Protein AF-A0A946MNT0-F1 (afdb_monomer_lite)

Sequence (172 aa):
MNRTSIHLAIEELANLLFHWVARCVEGPQINKVVGELAFDIDDRQDYFSAHQLLLVLNMWLVVSTCQSRLQGGNGLFGCMQLFHRLVYDKSIRGDECDYMGWLRFVAACYNDYDQEMSAGSSSGRLLSVARVARDSMFGDDTKQSIAAFKMGSYIAGQYNQLNDFLECCQMH

Foldseek 3Di:
DDQDADEDALLRLLVVLLVLLVVCLDPVNLVVLCVLLVHDCPDPLLSVLSSVLSNLLSLLLLLVLCPVPPPDDPSSVSSNVSNLVSCCVPPPPPDPDDSVRVVVVSVVLSVQLVVLLVPDDPLCSLLSNLVVSCCVRPNDPPPGPSSSVSSSVVSVVSNVVSNVVVVNYDYD

pLDDT: mean 80.86, std 12.71, range [36.03, 96.0]

Radius of gyration: 16.25 Å; chains: 1; bounding box: 48×34×38 Å

Secondary structure (DSSP, 8-state):
---PPEEE-HHHHHHHHHHHHHHHTSHHHHHHHHHHTT----SHHHHHHHHHHHHHHHHHHHHHHHHHHS---HHHHHHHHHHHHHHIIIIIBTBS--HHHHHHHHHHHHHHHHHHHHHS-TTTHHHHHHHHHHHHHH-S-SS-HHHHHHHHHHHHHHHHHHHHHHHHEEE-

Structure (mmCIF, N/CA/C/O backbone):
data_AF-A0A946MNT0-F1
#
_entry.id   AF-A0A946MNT0-F1
#
loop_
_atom_site.group_PDB
_atom_site.id
_atom_site.type_symbol
_atom_site.label_atom_id
_atom_site.label_alt_id
_atom_site.label_comp_id
_atom_site.label_asym_id
_atom_site.label_entity_id
_atom_site.label_seq_id
_atom_site.pdbx_PDB_ins_code
_atom_site.Cartn_x
_atom_site.Cartn_y
_atom_site.Cartn_z
_atom_site.occupancy
_atom_site.B_iso_or_equiv
_atom_site.auth_seq_id
_atom_site.auth_comp_id
_atom_site.auth_asym_id
_atom_site.auth_atom_id
_atom_site.pdbx_PDB_model_num
ATOM 1 N N . MET A 1 1 ? 31.077 -1.128 5.504 1.00 36.03 1 MET A N 1
ATOM 2 C CA . MET A 1 1 ? 30.418 -2.311 4.910 1.00 36.03 1 MET A CA 1
ATOM 3 C C . MET A 1 1 ? 30.041 -1.953 3.483 1.00 36.03 1 MET A C 1
ATOM 5 O O . MET A 1 1 ? 29.265 -1.023 3.313 1.00 36.03 1 MET A O 1
ATOM 9 N N . ASN A 1 2 ? 30.629 -2.616 2.484 1.00 36.84 2 ASN A N 1
ATOM 10 C CA . ASN A 1 2 ? 30.211 -2.466 1.087 1.00 36.84 2 ASN A CA 1
ATOM 11 C C . ASN A 1 2 ? 28.807 -3.063 0.950 1.00 36.84 2 ASN A C 1
ATOM 13 O O . ASN A 1 2 ? 28.657 -4.280 1.029 1.00 36.84 2 ASN A O 1
ATOM 17 N N . ARG A 1 3 ? 27.782 -2.217 0.810 1.00 47.31 3 ARG A N 1
ATOM 18 C CA . ARG A 1 3 ? 26.450 -2.666 0.394 1.00 47.31 3 ARG A CA 1
ATOM 19 C C . ARG A 1 3 ? 26.507 -2.881 -1.117 1.00 47.31 3 ARG A C 1
ATOM 21 O O . ARG A 1 3 ? 26.683 -1.922 -1.861 1.00 47.31 3 ARG A O 1
ATOM 28 N N . THR A 1 4 ? 26.438 -4.132 -1.553 1.00 46.88 4 THR A N 1
ATOM 29 C CA . THR A 1 4 ? 26.338 -4.487 -2.973 1.00 46.88 4 THR A CA 1
ATOM 30 C C . THR A 1 4 ? 24.937 -4.116 -3.451 1.00 46.88 4 THR A C 1
ATOM 32 O O . THR A 1 4 ? 23.965 -4.662 -2.931 1.00 46.88 4 THR A O 1
ATOM 35 N N . SER A 1 5 ? 24.815 -3.173 -4.385 1.00 53.31 5 SER A N 1
ATOM 36 C CA . SER A 1 5 ? 23.537 -2.878 -5.033 1.00 53.31 5 SER A CA 1
ATOM 37 C C . SER A 1 5 ? 23.201 -3.972 -6.044 1.00 53.31 5 SER A C 1
ATOM 39 O O . SER A 1 5 ? 24.073 -4.453 -6.770 1.00 53.31 5 SER A O 1
ATOM 41 N N . ILE A 1 6 ? 21.937 -4.395 -6.067 1.00 57.97 6 ILE A N 1
ATOM 42 C CA . ILE A 1 6 ? 21.425 -5.352 -7.047 1.00 57.97 6 ILE A CA 1
ATOM 43 C C . ILE A 1 6 ? 20.731 -4.553 -8.144 1.00 57.97 6 ILE A C 1
ATOM 45 O O . ILE A 1 6 ? 19.838 -3.751 -7.867 1.00 57.97 6 ILE A O 1
ATOM 49 N N . HIS A 1 7 ? 21.160 -4.772 -9.382 1.00 63.72 7 HIS A N 1
ATOM 50 C CA . HIS A 1 7 ? 20.522 -4.210 -10.565 1.00 63.72 7 HIS A CA 1
ATOM 51 C C . HIS A 1 7 ? 19.354 -5.101 -10.978 1.00 63.72 7 HIS A C 1
ATOM 53 O O . HIS A 1 7 ? 19.535 -6.312 -11.099 1.00 63.72 7 HIS A O 1
ATOM 59 N N . LEU A 1 8 ? 18.176 -4.512 -11.189 1.00 70.38 8 LEU A N 1
ATOM 60 C CA . LEU A 1 8 ? 16.961 -5.251 -11.537 1.00 70.38 8 LEU A CA 1
ATOM 61 C C . LEU A 1 8 ? 16.351 -4.742 -12.839 1.00 70.38 8 LEU A C 1
ATOM 63 O O . LEU A 1 8 ? 16.284 -3.533 -13.077 1.00 70.38 8 LEU A O 1
ATOM 67 N N . ALA A 1 9 ? 15.839 -5.667 -13.648 1.00 82.25 9 ALA A N 1
ATOM 68 C CA . ALA A 1 9 ? 14.936 -5.323 -14.734 1.00 82.25 9 ALA A CA 1
ATOM 69 C C . ALA A 1 9 ? 13.593 -4.810 -14.178 1.00 82.25 9 ALA A C 1
ATOM 71 O O . ALA A 1 9 ? 13.167 -5.170 -13.078 1.00 82.25 9 ALA A O 1
ATOM 72 N N . ILE A 1 10 ? 12.885 -4.001 -14.971 1.00 83.25 10 ILE A N 1
ATOM 73 C CA . ILE A 1 10 ? 11.583 -3.412 -14.604 1.00 83.25 10 ILE A CA 1
ATOM 74 C C . ILE A 1 10 ? 10.581 -4.483 -14.136 1.00 83.25 10 ILE A C 1
ATOM 76 O O . ILE A 1 10 ? 9.884 -4.291 -13.137 1.00 83.25 10 ILE A O 1
ATOM 80 N N . GLU A 1 11 ? 10.515 -5.610 -14.847 1.00 87.00 11 GLU A N 1
ATOM 81 C CA . GLU A 1 11 ? 9.612 -6.725 -14.536 1.00 87.00 11 GLU A CA 1
ATOM 82 C C . GLU A 1 11 ? 9.981 -7.432 -13.226 1.00 87.00 11 GLU A C 1
ATOM 84 O O . GLU A 1 11 ? 9.099 -7.843 -12.470 1.00 87.00 11 GLU A O 1
ATOM 89 N N . GLU A 1 12 ? 11.275 -7.561 -12.933 1.00 89.00 12 GLU A N 1
ATOM 90 C CA . GLU A 1 12 ? 11.761 -8.183 -11.699 1.00 89.00 12 GLU A CA 1
ATOM 91 C C . GLU A 1 12 ? 11.413 -7.313 -10.495 1.00 89.00 12 GLU A C 1
ATOM 93 O O . GLU A 1 12 ? 10.860 -7.815 -9.515 1.00 89.00 12 GLU A O 1
ATOM 98 N N . LEU A 1 13 ? 11.640 -5.999 -10.592 1.00 88.31 13 LEU A N 1
ATOM 99 C CA . LEU A 1 13 ? 11.244 -5.075 -9.534 1.00 88.31 13 LEU A CA 1
ATOM 100 C C . LEU A 1 13 ? 9.726 -5.084 -9.326 1.00 88.31 13 LEU A C 1
ATOM 102 O O . LEU A 1 13 ? 9.276 -5.193 -8.188 1.00 88.31 13 LEU A O 1
ATOM 106 N N . ALA A 1 14 ? 8.929 -5.032 -10.397 1.00 92.00 14 ALA A N 1
ATOM 107 C CA . ALA A 1 14 ? 7.471 -5.075 -10.288 1.00 92.00 14 ALA A CA 1
ATOM 108 C C . ALA A 1 14 ? 6.983 -6.355 -9.581 1.00 92.00 14 ALA A C 1
ATOM 110 O O . ALA A 1 14 ? 6.093 -6.290 -8.731 1.00 92.00 14 ALA A O 1
ATOM 111 N N . ASN A 1 15 ? 7.592 -7.510 -9.878 1.00 93.12 15 ASN A N 1
ATOM 112 C CA . ASN A 1 15 ? 7.287 -8.766 -9.191 1.00 93.12 15 ASN A CA 1
ATOM 113 C C . ASN A 1 15 ? 7.702 -8.749 -7.717 1.00 93.12 15 ASN A C 1
ATOM 115 O O . ASN A 1 15 ? 6.937 -9.210 -6.869 1.00 93.12 15 ASN A O 1
ATOM 119 N N . LEU A 1 16 ? 8.878 -8.213 -7.385 1.00 92.62 16 LEU A N 1
ATOM 120 C CA . LEU A 1 16 ? 9.310 -8.107 -5.992 1.00 92.62 16 LEU A CA 1
ATOM 121 C C . LEU A 1 16 ? 8.393 -7.183 -5.183 1.00 92.62 16 LEU A C 1
ATOM 123 O O . LEU A 1 16 ? 8.001 -7.540 -4.074 1.00 92.62 16 LEU A O 1
ATOM 127 N N . LEU A 1 17 ? 7.997 -6.042 -5.751 1.00 93.75 17 LEU A N 1
ATOM 128 C CA . LEU A 1 17 ? 7.038 -5.124 -5.136 1.00 93.75 17 LEU A CA 1
ATOM 129 C C . LEU A 1 17 ? 5.667 -5.783 -4.941 1.00 93.75 17 LEU A C 1
ATOM 131 O O . LEU A 1 17 ? 5.061 -5.640 -3.880 1.00 93.75 17 LEU A O 1
ATOM 135 N N . PHE A 1 18 ? 5.200 -6.561 -5.922 1.00 95.00 18 PHE A N 1
ATOM 136 C CA . PHE A 1 18 ? 3.988 -7.370 -5.780 1.00 95.00 18 PHE A CA 1
ATOM 137 C C . PHE A 1 18 ? 4.102 -8.352 -4.606 1.00 95.00 18 PHE A C 1
ATOM 139 O O . PHE A 1 18 ? 3.208 -8.401 -3.764 1.00 95.00 18 PHE A O 1
ATOM 146 N N . HIS A 1 19 ? 5.198 -9.109 -4.515 1.00 92.94 19 HIS A N 1
ATOM 147 C CA . HIS A 1 19 ? 5.402 -10.067 -3.427 1.00 92.94 19 HIS A CA 1
ATOM 148 C C . HIS A 1 19 ? 5.510 -9.393 -2.058 1.00 92.94 19 HIS A C 1
ATOM 150 O O . HIS A 1 19 ? 5.017 -9.940 -1.070 1.00 92.94 19 HIS A O 1
ATOM 156 N N . TRP A 1 20 ? 6.110 -8.204 -2.002 1.00 91.94 20 TRP A N 1
ATOM 157 C CA . TRP A 1 20 ? 6.156 -7.395 -0.791 1.00 91.94 20 TRP A CA 1
ATOM 158 C C . TRP A 1 20 ? 4.740 -7.039 -0.319 1.00 91.94 20 TRP A C 1
ATOM 160 O O . TRP A 1 20 ? 4.391 -7.330 0.824 1.00 91.94 20 TRP A O 1
ATOM 170 N N . VAL A 1 21 ? 3.886 -6.520 -1.211 1.00 93.19 21 VAL A N 1
ATOM 171 C CA . VAL A 1 21 ? 2.490 -6.190 -0.873 1.00 93.19 21 VAL A CA 1
ATOM 172 C C . VAL A 1 21 ? 1.685 -7.432 -0.514 1.00 93.19 21 VAL A C 1
ATOM 174 O O . VAL A 1 21 ? 0.968 -7.409 0.482 1.00 93.19 21 VAL A O 1
ATOM 177 N N . ALA A 1 22 ? 1.816 -8.519 -1.278 1.00 91.75 22 ALA A N 1
ATOM 178 C CA . ALA A 1 22 ? 1.088 -9.761 -1.031 1.00 91.75 22 ALA A CA 1
ATOM 179 C C . ALA A 1 22 ? 1.336 -10.279 0.392 1.00 91.75 22 ALA A C 1
ATOM 181 O O . ALA A 1 22 ? 0.387 -10.592 1.105 1.00 91.75 22 ALA A O 1
ATOM 182 N N . ARG A 1 23 ? 2.595 -10.257 0.848 1.00 89.81 23 ARG A N 1
ATOM 183 C CA . ARG A 1 23 ? 2.965 -10.634 2.216 1.00 89.81 23 ARG A CA 1
ATOM 184 C C . ARG A 1 23 ? 2.316 -9.737 3.275 1.00 89.81 23 ARG A C 1
ATOM 186 O O . ARG A 1 23 ? 1.976 -10.218 4.355 1.00 89.81 23 ARG A O 1
ATOM 193 N N . CYS A 1 24 ? 2.145 -8.445 2.997 1.00 86.69 24 CYS A N 1
ATOM 194 C CA . CYS A 1 24 ? 1.498 -7.511 3.922 1.00 86.69 24 CYS A CA 1
ATOM 195 C C . CYS A 1 24 ? 0.001 -7.794 4.114 1.00 86.69 24 CYS A C 1
ATOM 197 O O . CYS A 1 24 ? -0.561 -7.359 5.120 1.00 86.69 24 CYS A O 1
ATOM 199 N N . VAL A 1 25 ? -0.625 -8.530 3.190 1.00 87.50 25 VAL A N 1
ATOM 200 C CA . VAL A 1 25 ? -2.062 -8.846 3.198 1.00 87.50 25 VAL A CA 1
ATOM 201 C C . VAL A 1 25 ? -2.363 -10.346 3.276 1.00 87.50 25 VAL A C 1
ATOM 203 O O . VAL A 1 25 ? -3.488 -10.774 3.037 1.00 87.50 25 VAL A O 1
ATOM 206 N N . GLU A 1 26 ? -1.389 -11.176 3.650 1.00 87.50 26 GLU A N 1
ATOM 207 C CA . GLU A 1 26 ? -1.662 -12.579 3.969 1.00 87.50 26 GLU A CA 1
ATOM 208 C C . GLU A 1 26 ? -2.546 -12.683 5.221 1.00 87.50 26 GLU A C 1
ATOM 210 O O . GLU A 1 26 ? -2.402 -11.906 6.165 1.00 87.50 26 GLU A O 1
ATOM 215 N N . GLY A 1 27 ? -3.442 -13.674 5.274 1.00 82.38 27 GLY A N 1
ATOM 216 C CA . GLY A 1 27 ? -4.436 -13.785 6.349 1.00 82.38 27 GLY A CA 1
ATOM 217 C C . GLY A 1 27 ? -3.886 -13.688 7.783 1.00 82.38 27 GLY A C 1
ATOM 218 O O . GLY A 1 27 ? -4.437 -12.918 8.573 1.00 82.38 27 GLY A O 1
ATOM 219 N N . PRO A 1 28 ? -2.778 -14.374 8.135 1.00 84.75 28 PRO A N 1
ATOM 220 C CA . PRO A 1 28 ? -2.141 -14.215 9.444 1.00 84.75 28 PRO A CA 1
ATOM 221 C C . PRO A 1 28 ? -1.638 -12.790 9.712 1.00 84.75 28 PRO A C 1
ATOM 223 O O . PRO A 1 28 ? -1.714 -12.311 10.843 1.00 84.75 28 PRO A O 1
ATOM 226 N N . GLN A 1 29 ? -1.138 -12.108 8.680 1.00 83.81 29 GLN A N 1
ATOM 227 C CA . GLN A 1 29 ? -0.635 -10.743 8.786 1.00 83.81 29 GLN A CA 1
ATOM 228 C C . GLN A 1 29 ? -1.780 -9.739 8.948 1.00 83.81 29 GLN A C 1
ATOM 230 O O . GLN A 1 29 ? -1.665 -8.843 9.780 1.00 83.81 29 GLN A O 1
ATOM 235 N N . ILE A 1 30 ? -2.897 -9.920 8.238 1.00 84.00 30 ILE A N 1
ATOM 236 C CA . ILE A 1 30 ? -4.103 -9.095 8.407 1.00 84.00 30 ILE A CA 1
ATOM 237 C C . ILE A 1 30 ? -4.613 -9.203 9.837 1.00 84.00 30 ILE A C 1
ATOM 239 O O . ILE A 1 30 ? -4.730 -8.186 10.510 1.00 84.00 30 ILE A O 1
ATOM 243 N N . ASN A 1 31 ? -4.832 -10.424 10.331 1.00 82.19 31 ASN A N 1
ATOM 244 C CA . ASN A 1 31 ? -5.334 -10.641 11.690 1.00 82.19 31 ASN A CA 1
ATOM 245 C C . ASN A 1 31 ? -4.407 -10.022 12.742 1.00 82.19 31 ASN A C 1
ATOM 247 O O . ASN A 1 31 ? -4.870 -9.423 13.710 1.00 82.19 31 ASN A O 1
ATOM 251 N N . LYS A 1 32 ? -3.090 -10.130 12.531 1.00 84.88 32 LYS A N 1
ATOM 252 C CA . LYS A 1 32 ? -2.095 -9.495 13.393 1.00 84.88 32 LYS A CA 1
ATOM 253 C C . LYS A 1 32 ? -2.219 -7.972 13.375 1.00 84.88 32 LYS A C 1
ATOM 255 O O . LYS A 1 32 ? -2.328 -7.376 14.440 1.00 84.88 32 LYS A O 1
ATOM 260 N N . VAL A 1 33 ? -2.186 -7.348 12.196 1.00 82.31 33 VAL A N 1
ATOM 261 C CA . VAL A 1 33 ? -2.227 -5.882 12.066 1.00 82.31 33 VAL A CA 1
ATOM 262 C C . VAL A 1 33 ? -3.538 -5.346 12.618 1.00 82.31 33 VAL A C 1
ATOM 264 O O . VAL A 1 33 ? -3.536 -4.410 13.400 1.00 82.31 33 VAL A O 1
ATOM 267 N N . VAL A 1 34 ? -4.654 -5.975 12.283 1.00 80.12 34 VAL A N 1
ATOM 268 C CA . VAL A 1 34 ? -5.979 -5.589 12.762 1.00 80.12 34 VAL A CA 1
ATOM 269 C C . VAL A 1 34 ? -6.088 -5.694 14.289 1.00 80.12 34 VAL A C 1
ATOM 271 O O . VAL A 1 34 ? -6.504 -4.733 14.941 1.00 80.12 34 VAL A O 1
ATOM 274 N N . GLY A 1 35 ? -5.604 -6.793 14.878 1.00 78.88 35 GLY A N 1
ATOM 275 C CA . GLY A 1 35 ? -5.520 -6.933 16.333 1.00 78.88 35 GLY A CA 1
ATOM 276 C C . GLY A 1 35 ? -4.602 -5.887 16.975 1.00 78.88 35 GLY A C 1
ATOM 277 O O . GLY A 1 35 ? -4.939 -5.303 18.007 1.00 78.88 35 GLY A O 1
ATOM 278 N N . GLU A 1 36 ? -3.467 -5.571 16.345 1.00 81.44 36 GLU A N 1
ATOM 279 C CA . GLU A 1 36 ? -2.590 -4.483 16.783 1.00 81.44 36 GLU A CA 1
ATOM 280 C C . GLU A 1 36 ? -3.330 -3.145 16.745 1.00 81.44 36 GLU A C 1
ATOM 282 O O . GLU A 1 36 ? -3.281 -2.414 17.733 1.00 81.44 36 GLU A O 1
ATOM 287 N N . LEU A 1 37 ? -4.089 -2.856 15.687 1.00 74.88 37 LEU A N 1
ATOM 288 C CA . LEU A 1 37 ? -4.901 -1.648 15.523 1.00 74.88 37 LEU A CA 1
ATOM 289 C C . LEU A 1 37 ? -6.081 -1.549 16.505 1.00 74.88 37 LEU A C 1
ATOM 291 O O . LEU A 1 37 ? -6.690 -0.484 16.584 1.00 74.88 37 LEU A O 1
ATOM 295 N N . ALA A 1 38 ? -6.329 -2.586 17.318 1.00 72.06 38 ALA A N 1
ATOM 296 C CA . ALA A 1 38 ? -7.488 -2.707 18.206 1.00 72.06 38 ALA A CA 1
ATOM 297 C C . ALA A 1 38 ? -8.819 -2.596 17.446 1.00 72.06 38 ALA A C 1
ATOM 299 O O . ALA A 1 38 ? -9.760 -1.958 17.918 1.00 72.06 38 ALA A O 1
ATOM 300 N N . PHE A 1 39 ? -8.854 -3.186 16.252 1.00 73.25 39 PHE A N 1
ATOM 301 C CA . PHE A 1 39 ? -10.074 -3.385 15.489 1.00 73.25 39 PHE A CA 1
ATOM 302 C C . PHE A 1 39 ? -10.512 -4.845 15.637 1.00 73.25 39 PHE A C 1
ATOM 304 O O . PHE A 1 39 ? -9.697 -5.757 15.482 1.00 73.25 39 PHE A O 1
ATOM 311 N N . ASP A 1 40 ? -11.785 -5.044 15.967 1.00 71.62 40 ASP A N 1
ATOM 312 C CA . ASP A 1 40 ? -12.388 -6.366 16.100 1.00 71.62 40 ASP A CA 1
ATOM 313 C C . ASP A 1 40 ? -12.977 -6.768 14.742 1.00 71.62 40 ASP A C 1
ATOM 315 O O . ASP A 1 40 ? -13.723 -6.008 14.133 1.00 71.62 40 ASP A O 1
ATOM 319 N N . ILE A 1 41 ? -12.588 -7.942 14.238 1.00 75.75 41 ILE A N 1
ATOM 320 C CA . ILE A 1 41 ? -13.179 -8.532 13.031 1.00 75.75 41 ILE A CA 1
ATOM 321 C C . ILE A 1 41 ? -14.322 -9.422 13.500 1.00 75.75 41 ILE A C 1
ATOM 323 O O . ILE A 1 41 ? -14.075 -10.552 13.936 1.00 75.75 41 ILE A O 1
ATOM 327 N N . ASP A 1 42 ? -15.548 -8.919 13.415 1.00 79.50 42 ASP A N 1
ATOM 328 C CA . ASP A 1 42 ? -16.726 -9.650 13.879 1.00 79.50 42 ASP A CA 1
ATOM 329 C C . ASP A 1 42 ? -17.292 -10.552 12.778 1.00 79.50 42 ASP A C 1
ATOM 331 O O . ASP A 1 42 ? -17.820 -11.635 13.055 1.00 79.50 42 ASP A O 1
ATOM 335 N N . ASP A 1 43 ? -17.142 -10.149 11.514 1.00 81.44 43 ASP A N 1
ATOM 336 C CA . ASP A 1 43 ? -17.654 -10.905 10.381 1.00 81.44 43 ASP A CA 1
ATOM 337 C C . ASP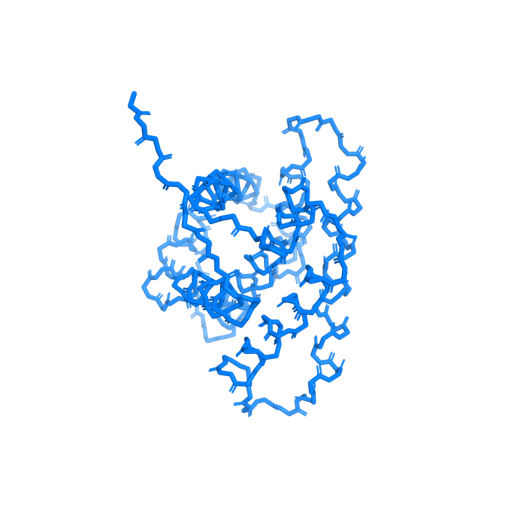 A 1 43 ? -16.738 -10.913 9.139 1.00 81.44 43 ASP A C 1
ATOM 339 O O . ASP A 1 43 ? -15.606 -10.420 9.104 1.00 81.44 43 ASP A O 1
ATOM 343 N N . ARG A 1 44 ? -17.232 -11.565 8.080 1.00 83.62 44 ARG A N 1
ATOM 344 C CA . ARG A 1 44 ? -16.526 -11.670 6.798 1.00 83.62 44 ARG A CA 1
ATOM 345 C C . ARG A 1 44 ? -16.421 -10.322 6.078 1.00 83.62 44 ARG A C 1
ATOM 347 O O . ARG A 1 44 ? -15.472 -10.133 5.318 1.00 83.62 44 ARG A O 1
ATOM 354 N N . GLN A 1 45 ? -17.386 -9.429 6.271 1.00 83.50 45 GLN A N 1
ATOM 355 C CA . GLN A 1 45 ? -17.399 -8.109 5.657 1.00 83.50 45 GLN A CA 1
ATOM 356 C C . GLN A 1 45 ? -16.322 -7.221 6.284 1.00 83.50 45 GLN A C 1
ATOM 358 O O . GLN A 1 45 ? -15.574 -6.580 5.550 1.00 83.50 45 GLN A O 1
ATOM 363 N N . ASP A 1 46 ? -16.167 -7.260 7.605 1.00 79.50 46 ASP A N 1
ATOM 364 C CA . ASP A 1 46 ? -15.096 -6.574 8.329 1.00 79.50 46 ASP A CA 1
ATOM 365 C C . ASP A 1 46 ? -13.719 -7.052 7.872 1.00 79.50 46 ASP A C 1
ATOM 367 O O . ASP A 1 46 ? -12.825 -6.247 7.600 1.00 79.50 46 ASP A O 1
ATOM 371 N N . TYR A 1 47 ? -13.558 -8.370 7.715 1.00 84.00 47 TYR A N 1
ATOM 372 C CA . TYR A 1 47 ? -12.322 -8.949 7.196 1.00 84.00 47 TYR A CA 1
ATOM 373 C C . TYR A 1 47 ? -12.025 -8.469 5.771 1.00 84.00 47 TYR A C 1
ATOM 375 O O . TYR A 1 47 ? -10.891 -8.101 5.462 1.00 84.00 47 TYR A O 1
ATOM 383 N N . PHE A 1 48 ? -13.034 -8.474 4.896 1.00 84.44 48 PHE A N 1
ATOM 384 C CA . PHE A 1 48 ? -12.891 -8.026 3.512 1.00 84.44 48 PHE A CA 1
ATOM 385 C C . PHE A 1 48 ? -12.496 -6.548 3.442 1.00 84.44 48 PHE A C 1
ATOM 387 O O . PHE A 1 48 ? -11.544 -6.204 2.738 1.00 84.44 48 PHE A O 1
ATOM 394 N N . SER A 1 49 ? -13.155 -5.697 4.230 1.00 82.12 49 SER A N 1
ATOM 395 C CA . SER A 1 49 ? -12.803 -4.285 4.369 1.00 82.12 49 SER A CA 1
ATOM 396 C C . SER A 1 49 ? -11.358 -4.138 4.850 1.00 82.12 49 SER A C 1
ATOM 398 O O . SER A 1 49 ? -10.550 -3.511 4.174 1.00 82.12 49 SER A O 1
ATOM 400 N N . ALA A 1 50 ? -10.960 -4.801 5.939 1.00 82.62 50 ALA A N 1
ATOM 401 C CA . ALA A 1 50 ? -9.590 -4.725 6.450 1.00 82.62 50 ALA A CA 1
ATOM 402 C C . ALA A 1 50 ? -8.534 -5.202 5.433 1.00 82.62 50 ALA A C 1
ATOM 404 O O . ALA A 1 50 ? -7.488 -4.566 5.279 1.00 82.62 50 ALA A O 1
ATOM 405 N N . HIS A 1 51 ? -8.810 -6.288 4.705 1.00 87.62 51 HIS A N 1
ATOM 406 C CA . HIS A 1 51 ? -7.953 -6.765 3.620 1.00 87.62 51 HIS A CA 1
ATOM 407 C C . HIS A 1 51 ? -7.798 -5.696 2.532 1.00 87.62 51 HIS A C 1
ATOM 409 O O . HIS A 1 51 ? -6.678 -5.362 2.143 1.00 87.62 51 HIS A O 1
ATOM 415 N N . GLN A 1 52 ? -8.909 -5.128 2.058 1.00 86.56 52 GLN A N 1
ATOM 416 C CA . GLN A 1 52 ? -8.899 -4.089 1.032 1.00 86.56 52 GLN A CA 1
ATOM 417 C C . GLN A 1 52 ? -8.170 -2.822 1.515 1.00 86.56 52 GLN A C 1
ATOM 419 O O . GLN A 1 52 ? -7.444 -2.222 0.720 1.00 86.56 52 GLN A O 1
ATOM 424 N N . LEU A 1 53 ? -8.262 -2.468 2.808 1.00 86.00 53 LEU A N 1
ATOM 425 C CA . LEU A 1 53 ? -7.532 -1.340 3.403 1.00 86.00 53 LEU A CA 1
ATOM 426 C C . LEU A 1 53 ? -6.044 -1.516 3.220 1.00 86.00 53 LEU A C 1
ATOM 428 O O . LEU A 1 53 ? -5.346 -0.672 2.664 1.00 86.00 53 LEU A O 1
ATOM 432 N N . LEU A 1 54 ? -5.569 -2.635 3.765 1.00 88.62 54 LEU A N 1
ATOM 433 C CA . LEU A 1 54 ? -4.163 -2.913 3.910 1.00 88.62 54 LEU A CA 1
ATOM 434 C C . LEU A 1 54 ? -3.576 -3.110 2.526 1.00 88.62 54 LEU A C 1
ATOM 436 O O . LEU A 1 54 ? -2.472 -2.638 2.281 1.00 88.62 54 LEU A O 1
ATOM 440 N N . LEU A 1 55 ? -4.327 -3.702 1.600 1.00 92.00 55 LEU A N 1
ATOM 441 C CA . LEU A 1 55 ? -3.905 -3.817 0.217 1.00 92.00 55 LEU A CA 1
ATOM 442 C C . LEU A 1 55 ? -3.666 -2.442 -0.408 1.00 92.00 55 LEU A C 1
ATOM 444 O O . LEU A 1 55 ? -2.540 -2.150 -0.803 1.00 92.00 55 LEU A O 1
ATOM 448 N N . VAL A 1 56 ? -4.680 -1.576 -0.447 1.00 92.50 56 VAL A N 1
ATOM 449 C CA . VAL A 1 56 ? -4.573 -0.265 -1.108 1.00 92.50 56 VAL A CA 1
ATOM 450 C C . VAL A 1 56 ? -3.540 0.627 -0.419 1.00 92.50 56 VAL A C 1
ATOM 452 O O . VAL A 1 56 ? -2.730 1.259 -1.095 1.00 92.50 56 VAL A O 1
ATOM 455 N N . LEU A 1 57 ? -3.496 0.630 0.914 1.00 92.12 57 LEU A N 1
ATOM 456 C CA . LEU A 1 57 ? -2.530 1.406 1.692 1.00 92.12 57 LEU A CA 1
ATOM 457 C C . LEU A 1 57 ? -1.083 0.961 1.432 1.00 92.12 57 LEU A C 1
ATOM 459 O O . LEU A 1 57 ? -0.202 1.799 1.237 1.00 92.12 57 LEU A O 1
ATOM 463 N N . ASN A 1 58 ? -0.820 -0.349 1.399 1.00 93.44 58 ASN A N 1
ATOM 464 C CA . ASN A 1 58 ? 0.520 -0.865 1.110 1.00 93.44 58 ASN A CA 1
ATOM 465 C C . ASN A 1 58 ? 0.916 -0.647 -0.352 1.00 93.44 58 ASN A C 1
ATOM 467 O O . ASN A 1 58 ? 2.082 -0.366 -0.629 1.00 93.44 58 ASN A O 1
ATOM 471 N N . MET A 1 59 ? -0.031 -0.723 -1.290 1.00 95.56 59 MET A N 1
ATOM 472 C CA . MET A 1 59 ? 0.243 -0.373 -2.683 1.00 95.56 59 MET A CA 1
ATOM 473 C C . MET A 1 59 ? 0.574 1.117 -2.838 1.00 95.56 59 MET A C 1
ATOM 475 O O . MET A 1 59 ? 1.534 1.454 -3.529 1.00 95.56 59 MET A O 1
ATOM 479 N N . TRP A 1 60 ? -0.157 2.004 -2.156 1.00 95.19 60 TRP A N 1
ATOM 480 C CA . TRP A 1 60 ? 0.148 3.435 -2.139 1.00 95.19 60 TRP A CA 1
ATOM 481 C C . TRP A 1 60 ? 1.552 3.701 -1.588 1.00 95.19 60 TRP A C 1
ATOM 483 O O . TRP A 1 60 ? 2.329 4.427 -2.206 1.00 95.19 60 TRP A O 1
ATOM 493 N N . LEU A 1 61 ? 1.914 3.058 -0.471 1.00 92.50 61 LEU A N 1
ATOM 494 C CA . LEU A 1 61 ? 3.257 3.151 0.104 1.00 92.50 61 LEU A CA 1
ATOM 495 C C . LEU A 1 61 ? 4.336 2.728 -0.895 1.00 92.50 61 LEU A C 1
ATOM 497 O O . LEU A 1 61 ? 5.340 3.429 -1.034 1.00 92.50 61 LEU A O 1
ATOM 501 N N . VAL A 1 62 ? 4.117 1.627 -1.619 1.00 93.44 62 VAL A N 1
ATOM 502 C CA . VAL A 1 62 ? 4.993 1.192 -2.714 1.00 93.44 62 VAL A CA 1
ATOM 503 C C . VAL A 1 62 ? 5.155 2.285 -3.762 1.00 93.44 62 VAL A C 1
ATOM 505 O O . VAL A 1 62 ? 6.286 2.683 -4.050 1.00 93.44 62 VAL A O 1
ATOM 508 N N . VAL A 1 63 ? 4.051 2.798 -4.301 1.00 93.12 63 VAL A N 1
ATOM 509 C CA . VAL A 1 63 ? 4.063 3.785 -5.388 1.00 93.12 63 VAL A CA 1
ATOM 510 C C . VAL A 1 63 ? 4.732 5.084 -4.944 1.00 93.12 63 VAL A C 1
ATOM 512 O O . VAL A 1 63 ? 5.673 5.536 -5.597 1.00 93.12 63 VAL A O 1
ATOM 515 N N . SER A 1 64 ? 4.315 5.641 -3.808 1.00 89.69 64 SER A N 1
ATOM 516 C CA . SER A 1 64 ? 4.828 6.903 -3.266 1.00 89.69 64 SER A CA 1
ATOM 517 C C . SER A 1 64 ? 6.325 6.816 -2.932 1.00 89.69 64 SER A C 1
ATOM 519 O O . SER A 1 64 ? 7.121 7.699 -3.273 1.00 89.69 64 SER A O 1
ATOM 521 N N . THR A 1 65 ? 6.767 5.700 -2.345 1.00 87.88 65 THR A N 1
ATOM 522 C CA . THR A 1 65 ? 8.187 5.512 -2.008 1.00 87.88 65 THR A CA 1
ATOM 523 C C . THR A 1 65 ? 9.031 5.307 -3.264 1.00 87.88 65 THR A C 1
ATOM 525 O O . THR A 1 65 ? 10.095 5.911 -3.390 1.00 87.88 65 THR A O 1
ATOM 528 N N . CYS A 1 66 ? 8.547 4.532 -4.239 1.00 88.06 66 CYS A N 1
ATOM 529 C CA . CYS A 1 66 ? 9.229 4.369 -5.521 1.00 88.06 66 CYS A CA 1
ATOM 530 C C . CYS A 1 66 ? 9.351 5.706 -6.264 1.00 88.06 66 CYS A C 1
ATOM 532 O O . CYS A 1 66 ? 10.431 6.022 -6.749 1.00 88.06 66 CYS A O 1
ATOM 534 N N . GLN A 1 67 ? 8.298 6.526 -6.296 1.00 86.31 67 GLN A N 1
ATOM 535 C CA . GLN A 1 67 ? 8.322 7.859 -6.911 1.00 86.31 67 GLN A CA 1
ATOM 536 C C . GLN A 1 67 ? 9.305 8.825 -6.246 1.00 86.31 67 GLN A C 1
ATOM 538 O O . GLN A 1 67 ? 9.932 9.626 -6.936 1.00 86.31 67 GLN A O 1
ATOM 543 N N . SER A 1 68 ? 9.466 8.751 -4.924 1.00 82.06 68 SER A N 1
ATOM 544 C CA . SER A 1 68 ? 10.416 9.613 -4.208 1.00 82.06 68 SER A CA 1
ATOM 545 C C . SER A 1 68 ? 11.874 9.153 -4.328 1.00 82.06 68 SER A C 1
ATOM 547 O O . SER A 1 68 ? 12.779 9.988 -4.339 1.00 82.06 68 SER A O 1
ATOM 549 N N . ARG A 1 69 ? 12.121 7.838 -4.419 1.00 77.62 69 ARG A N 1
ATOM 550 C CA . ARG A 1 69 ? 13.470 7.240 -4.439 1.00 77.62 69 ARG A CA 1
ATOM 551 C C . ARG A 1 69 ? 14.036 7.056 -5.841 1.00 77.62 69 ARG A C 1
ATOM 553 O O . ARG A 1 69 ? 15.236 7.223 -6.049 1.00 77.62 69 ARG A O 1
ATOM 560 N N . LEU A 1 70 ? 13.196 6.661 -6.787 1.00 74.75 70 LEU A N 1
ATOM 561 C CA . LEU A 1 70 ? 13.600 6.305 -8.137 1.00 74.75 70 LEU A CA 1
ATOM 562 C C . LEU A 1 70 ? 13.363 7.530 -9.016 1.00 74.75 70 LEU A C 1
ATOM 564 O O . LEU A 1 70 ? 12.224 7.945 -9.212 1.00 74.75 70 LEU A O 1
ATOM 568 N N . GLN A 1 71 ? 14.444 8.145 -9.506 1.00 64.56 71 GLN A N 1
ATOM 569 C CA . GLN A 1 71 ? 14.352 9.331 -10.361 1.00 6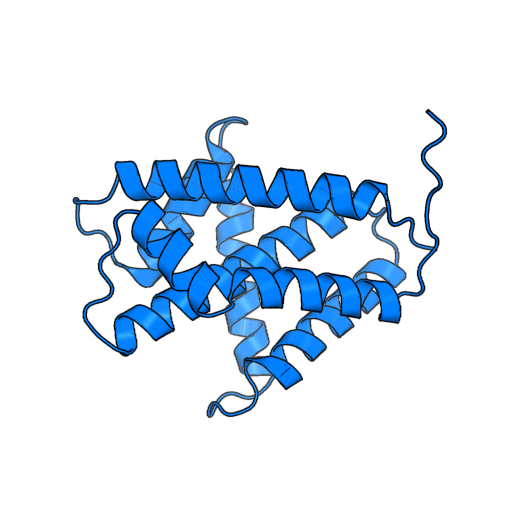4.56 71 GLN A CA 1
ATOM 570 C C . GLN A 1 71 ? 13.402 9.031 -11.531 1.00 64.56 71 GLN A C 1
ATOM 572 O O . GLN A 1 71 ? 13.630 8.083 -12.280 1.00 64.56 71 GLN A O 1
ATOM 577 N N . GLY A 1 72 ? 12.305 9.794 -11.619 1.00 57.62 72 GLY A N 1
ATOM 578 C CA . GLY A 1 72 ? 11.083 9.476 -12.369 1.00 57.62 72 GLY A CA 1
ATOM 579 C C . GLY A 1 72 ? 11.212 9.441 -13.894 1.00 57.62 72 GLY A C 1
ATOM 580 O O . GLY A 1 72 ? 10.586 10.234 -14.593 1.00 57.62 72 GLY A O 1
ATOM 581 N N . GLY A 1 73 ? 12.007 8.512 -14.418 1.00 64.56 73 GLY A N 1
ATOM 582 C CA . GLY A 1 73 ? 12.072 8.182 -15.835 1.00 64.56 73 GLY A CA 1
ATOM 583 C C . GLY A 1 73 ? 10.953 7.231 -16.273 1.00 64.56 73 GLY A C 1
ATOM 584 O O . GLY A 1 73 ? 10.229 6.653 -15.460 1.00 64.56 73 GLY A O 1
ATOM 585 N N . ASN A 1 74 ? 10.859 7.009 -17.586 1.00 62.88 74 ASN A N 1
ATOM 586 C CA . ASN A 1 74 ? 9.859 6.125 -18.203 1.00 62.88 74 ASN A CA 1
ATOM 587 C C . ASN A 1 74 ? 9.858 4.693 -17.623 1.00 62.88 74 ASN A C 1
ATOM 589 O O . ASN A 1 74 ? 8.811 4.045 -17.603 1.00 62.88 74 ASN A O 1
ATOM 593 N N . GLY A 1 75 ? 10.999 4.211 -17.114 1.00 72.50 75 GLY A N 1
ATOM 594 C CA . GLY A 1 75 ? 11.112 2.894 -16.481 1.00 72.50 75 GLY A CA 1
ATOM 595 C C . GLY A 1 75 ? 10.301 2.755 -15.188 1.00 72.50 75 GLY A C 1
ATOM 596 O O . GLY A 1 75 ? 9.676 1.718 -14.968 1.00 72.50 75 GLY A O 1
ATOM 597 N N . LEU A 1 76 ? 10.213 3.817 -14.376 1.00 83.38 76 LEU A N 1
ATOM 598 C CA . LEU A 1 76 ? 9.396 3.817 -13.159 1.00 83.38 76 LEU A CA 1
ATOM 599 C C . LEU A 1 76 ? 7.907 3.710 -13.498 1.00 83.38 76 LEU A C 1
ATOM 601 O O . LEU A 1 76 ? 7.185 2.925 -12.887 1.00 83.38 76 LEU A O 1
ATOM 605 N N . PHE A 1 77 ? 7.452 4.472 -14.493 1.00 84.81 77 PHE A N 1
ATOM 606 C CA . PHE A 1 77 ? 6.062 4.425 -14.938 1.00 84.81 77 PHE A CA 1
ATOM 607 C C . PHE A 1 77 ? 5.675 3.020 -15.420 1.00 84.81 77 PHE A C 1
ATOM 609 O O . PHE A 1 77 ? 4.667 2.474 -14.971 1.00 84.81 77 PHE A O 1
ATOM 616 N N . GLY A 1 78 ? 6.516 2.401 -16.258 1.00 86.69 78 GLY A N 1
ATOM 617 C CA . GLY A 1 78 ? 6.317 1.020 -16.706 1.00 86.69 78 GLY A CA 1
ATOM 618 C C . GLY A 1 78 ? 6.309 0.014 -15.550 1.00 86.69 78 GLY A C 1
ATOM 619 O O . GLY A 1 78 ? 5.434 -0.850 -15.494 1.00 86.69 78 GLY A O 1
ATOM 620 N N . CYS A 1 79 ? 7.218 0.165 -14.581 1.00 90.12 79 CYS A N 1
ATOM 621 C CA . CYS A 1 79 ? 7.262 -0.676 -13.382 1.00 90.12 79 CYS A CA 1
ATOM 622 C C . CYS A 1 79 ? 5.961 -0.586 -12.577 1.00 90.12 79 CYS A C 1
ATOM 624 O O . CYS A 1 79 ? 5.369 -1.610 -12.239 1.00 90.12 79 CYS A O 1
ATOM 626 N N . MET A 1 80 ? 5.471 0.631 -12.321 1.00 93.06 80 MET A N 1
ATOM 627 C CA . MET A 1 80 ? 4.234 0.837 -11.568 1.00 93.06 80 MET A CA 1
ATOM 628 C C . MET A 1 80 ? 3.018 0.286 -12.314 1.00 93.06 80 MET A C 1
ATOM 630 O O . MET A 1 80 ? 2.139 -0.300 -11.686 1.00 93.06 80 MET A O 1
ATOM 634 N N . GLN A 1 81 ? 2.950 0.412 -13.642 1.00 92.38 81 GLN A N 1
ATOM 635 C CA . GLN A 1 81 ? 1.868 -0.197 -14.424 1.00 92.38 81 GLN A CA 1
ATOM 636 C C . GLN A 1 81 ? 1.861 -1.726 -14.306 1.00 92.38 81 GLN A C 1
ATOM 638 O O . GLN A 1 81 ? 0.806 -2.317 -14.069 1.00 92.38 81 GLN A O 1
ATOM 643 N N . LEU A 1 82 ? 3.030 -2.362 -14.425 1.00 94.50 82 LEU A N 1
ATOM 644 C CA . LEU A 1 82 ? 3.170 -3.811 -14.269 1.00 94.50 82 LEU A CA 1
ATOM 645 C C . LEU A 1 82 ? 2.824 -4.265 -12.850 1.00 94.50 82 LEU A C 1
ATOM 647 O O . LEU A 1 82 ? 2.109 -5.249 -12.682 1.00 94.50 82 LEU A O 1
ATOM 651 N N . PHE A 1 83 ? 3.269 -3.526 -11.836 1.00 96.00 83 PHE A N 1
ATOM 652 C CA . PHE A 1 83 ? 2.945 -3.793 -10.439 1.00 96.00 83 PHE A CA 1
ATOM 653 C C . PHE A 1 83 ? 1.428 -3.794 -10.187 1.00 96.00 83 PHE A C 1
ATOM 655 O O . PHE A 1 83 ? 0.897 -4.784 -9.684 1.00 96.00 83 PHE A O 1
ATOM 662 N N . HIS A 1 84 ? 0.704 -2.745 -10.599 1.00 95.94 84 HIS A N 1
ATOM 663 C CA . HIS A 1 84 ? -0.757 -2.699 -10.446 1.00 95.94 84 HIS A CA 1
ATOM 664 C C . HIS A 1 84 ? -1.440 -3.847 -11.190 1.00 95.94 84 HIS A C 1
ATOM 666 O O . HIS A 1 84 ? -2.385 -4.446 -10.675 1.00 95.94 84 HIS A O 1
ATOM 672 N N . ARG A 1 85 ? -0.943 -4.191 -12.384 1.00 95.19 85 ARG A N 1
ATOM 673 C CA . ARG A 1 85 ? -1.485 -5.304 -13.159 1.00 95.19 85 ARG A CA 1
ATOM 674 C C . ARG A 1 85 ? -1.298 -6.645 -12.453 1.00 95.19 85 ARG A C 1
ATOM 676 O O . ARG A 1 85 ? -2.242 -7.427 -12.403 1.00 95.19 85 ARG A O 1
ATOM 683 N N . LEU A 1 86 ? -0.121 -6.885 -11.875 1.00 95.56 86 LEU A N 1
ATOM 684 C CA . LEU A 1 86 ? 0.171 -8.087 -11.094 1.00 95.56 86 LEU A CA 1
ATOM 685 C C . LEU A 1 86 ? -0.745 -8.207 -9.876 1.00 95.56 86 LEU A C 1
ATOM 687 O O . LEU A 1 86 ? -1.283 -9.287 -9.641 1.00 95.56 86 LEU A O 1
ATOM 691 N N . VAL A 1 87 ? -0.952 -7.114 -9.135 1.00 94.38 87 VAL A N 1
ATOM 692 C CA . VAL A 1 87 ? -1.879 -7.100 -7.993 1.00 94.38 87 VAL A CA 1
ATOM 693 C C . VAL A 1 87 ? -3.295 -7.439 -8.448 1.00 94.38 87 VAL A C 1
ATOM 695 O O . VAL A 1 87 ? -3.926 -8.315 -7.861 1.00 94.38 87 VAL A O 1
ATOM 698 N N . TYR A 1 88 ? -3.785 -6.807 -9.517 1.00 92.88 88 TYR A N 1
ATOM 699 C CA . TYR A 1 88 ? -5.122 -7.098 -10.024 1.00 92.88 88 TYR A CA 1
ATOM 700 C C . TYR A 1 88 ? -5.266 -8.564 -10.444 1.00 92.88 88 TYR A C 1
ATOM 702 O O . TYR A 1 88 ? -6.143 -9.267 -9.950 1.00 92.88 88 TYR A O 1
ATOM 710 N N . ASP A 1 89 ? -4.382 -9.046 -11.320 1.00 91.81 89 ASP A N 1
ATOM 711 C CA . ASP A 1 89 ? -4.502 -10.378 -11.914 1.00 91.81 89 ASP A CA 1
ATOM 712 C C . ASP A 1 89 ? -4.352 -11.510 -10.884 1.00 91.81 89 ASP A C 1
ATOM 714 O O . ASP A 1 89 ? -4.928 -12.579 -11.088 1.00 91.81 89 ASP A O 1
ATOM 718 N N . LYS A 1 90 ? -3.594 -11.296 -9.799 1.00 89.69 90 LYS A N 1
ATOM 719 C CA . LYS A 1 90 ? -3.284 -12.336 -8.802 1.00 89.69 90 LYS A CA 1
ATOM 720 C C . LYS A 1 90 ? -4.072 -12.226 -7.496 1.00 89.69 90 LYS A C 1
ATOM 722 O O . LYS A 1 90 ? -4.234 -13.249 -6.836 1.00 89.69 90 LYS A O 1
ATOM 727 N N . SER A 1 91 ? -4.530 -11.032 -7.119 1.00 85.31 91 SER A N 1
ATOM 728 C CA . SER A 1 91 ? -5.150 -10.791 -5.806 1.00 85.31 91 SER A CA 1
ATOM 729 C C . SER A 1 91 ? -6.590 -10.284 -5.874 1.00 85.31 91 SER A C 1
ATOM 731 O O . SER A 1 91 ? -7.273 -10.329 -4.857 1.00 85.31 91 SER A O 1
ATOM 733 N N . ILE A 1 92 ? -7.052 -9.799 -7.033 1.00 81.81 92 ILE A N 1
ATOM 734 C CA . ILE A 1 92 ? -8.388 -9.188 -7.196 1.00 81.81 92 ILE A CA 1
ATOM 735 C C . ILE A 1 92 ? -9.247 -9.939 -8.217 1.00 81.81 92 ILE A C 1
ATOM 737 O O . ILE A 1 92 ? -10.464 -10.038 -8.075 1.00 81.81 92 ILE A O 1
ATOM 741 N N . ARG A 1 93 ? -8.628 -10.456 -9.285 1.00 69.88 93 ARG A N 1
ATOM 742 C CA . ARG A 1 93 ? -9.329 -11.070 -10.414 1.00 69.88 93 ARG A CA 1
ATOM 743 C C . ARG A 1 93 ? -10.191 -12.247 -9.941 1.00 69.88 93 ARG A C 1
ATOM 745 O O . ARG A 1 93 ? -9.682 -13.312 -9.606 1.00 69.88 93 ARG A O 1
ATOM 752 N N . GLY A 1 94 ? -11.503 -12.029 -9.952 1.00 63.66 94 GLY A N 1
ATOM 753 C CA . GLY A 1 94 ? -12.511 -12.888 -9.326 1.00 63.66 94 GLY A CA 1
ATOM 754 C C . GLY A 1 94 ? -13.754 -12.093 -8.911 1.00 63.66 94 GLY A C 1
ATOM 755 O O . GLY A 1 94 ? -14.852 -12.644 -8.929 1.00 63.66 94 GLY A O 1
ATOM 756 N N . ASP A 1 95 ? -13.581 -10.796 -8.640 1.00 61.19 95 ASP A N 1
ATOM 757 C CA . ASP A 1 95 ? -14.660 -9.838 -8.373 1.00 61.19 95 ASP A CA 1
ATOM 758 C C . ASP A 1 95 ? -15.289 -9.282 -9.674 1.00 61.19 95 ASP A C 1
ATOM 760 O O . ASP A 1 95 ? -14.644 -9.252 -10.724 1.00 61.19 95 ASP A O 1
ATOM 764 N N . GLU A 1 96 ? -16.540 -8.799 -9.624 1.00 59.88 96 GLU A N 1
ATOM 765 C CA . GLU A 1 96 ? -17.308 -8.276 -10.781 1.00 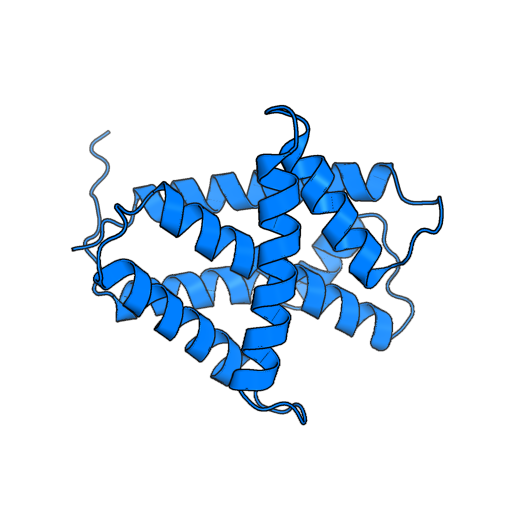59.88 96 GLU A CA 1
ATOM 766 C C . GLU A 1 96 ? -16.720 -6.998 -11.431 1.00 59.88 96 GLU A C 1
ATOM 768 O O . GLU A 1 96 ? -17.265 -6.496 -12.416 1.00 59.88 96 GLU A O 1
ATOM 773 N N . CYS A 1 97 ? -15.617 -6.446 -10.909 1.00 79.81 97 CYS A N 1
ATOM 774 C CA . CYS A 1 97 ? -15.017 -5.212 -11.417 1.00 79.81 97 CYS A CA 1
ATOM 775 C C . CYS A 1 97 ? -13.889 -5.470 -12.432 1.00 79.81 97 CYS A C 1
ATOM 777 O O . CYS A 1 97 ? -12.980 -6.276 -12.214 1.00 79.81 97 CYS A O 1
ATOM 779 N N . ASP A 1 98 ? -13.919 -4.752 -13.559 1.00 89.56 98 ASP A N 1
ATOM 780 C CA . ASP A 1 98 ? -12.826 -4.787 -14.531 1.00 89.56 98 ASP A CA 1
ATOM 781 C C . ASP A 1 98 ? -11.572 -4.051 -14.014 1.00 89.56 98 ASP A C 1
ATOM 783 O O . ASP A 1 98 ? -11.622 -3.251 -13.074 1.00 89.56 98 ASP A O 1
ATOM 787 N N . TYR A 1 99 ? -10.424 -4.314 -14.650 1.00 91.00 99 TYR A N 1
ATOM 788 C CA . TYR A 1 99 ? -9.136 -3.727 -14.266 1.00 91.00 99 TYR A CA 1
ATOM 789 C C . TYR A 1 99 ? -9.166 -2.195 -14.207 1.00 91.00 99 TYR A C 1
ATOM 791 O O . TYR A 1 99 ? -8.559 -1.599 -13.321 1.00 91.00 99 TYR A O 1
ATOM 799 N N . MET A 1 100 ? -9.863 -1.546 -15.141 1.00 92.12 100 MET A N 1
ATOM 800 C CA . MET A 1 100 ? -9.894 -0.087 -15.220 1.00 92.12 100 MET A CA 1
ATOM 801 C C . MET A 1 100 ? -10.787 0.515 -14.136 1.00 92.12 100 MET A C 1
ATOM 803 O O . MET A 1 100 ? -10.451 1.564 -13.589 1.00 92.12 100 MET A O 1
ATOM 807 N N . GLY A 1 101 ? -11.900 -0.138 -13.807 1.00 90.88 101 GLY A N 1
ATOM 808 C CA . GLY A 1 101 ? -12.768 0.212 -12.690 1.00 90.88 101 GLY A CA 1
ATOM 809 C C . GLY A 1 101 ? -12.028 0.099 -11.362 1.00 90.88 101 GLY A C 1
ATOM 810 O O . GLY A 1 101 ? -11.990 1.066 -10.603 1.00 90.88 101 GLY A O 1
ATOM 811 N N . TRP A 1 102 ? -11.354 -1.030 -11.133 1.00 92.25 102 TRP A N 1
ATOM 812 C CA . TRP A 1 102 ? -10.514 -1.230 -9.953 1.00 92.25 102 TRP A CA 1
ATOM 813 C C . TRP A 1 102 ? -9.391 -0.189 -9.856 1.00 92.25 102 TRP A C 1
ATOM 815 O O . TRP A 1 102 ? -9.212 0.438 -8.814 1.00 92.25 102 TRP A O 1
ATOM 825 N N . LEU A 1 103 ? -8.672 0.066 -10.953 1.00 93.25 103 LEU A N 1
ATOM 826 C CA . LEU A 1 103 ? -7.565 1.021 -10.956 1.00 93.25 103 LEU A CA 1
ATOM 827 C C . LEU A 1 103 ? -8.034 2.455 -10.675 1.00 93.25 103 LEU A C 1
ATOM 829 O O . LEU A 1 103 ? -7.328 3.202 -10.004 1.00 93.25 103 LEU A O 1
ATOM 833 N N . ARG A 1 104 ? -9.227 2.849 -11.145 1.00 92.69 104 ARG A N 1
ATOM 834 C CA . ARG A 1 104 ? -9.824 4.157 -10.816 1.00 92.69 104 ARG A CA 1
ATOM 835 C C . ARG A 1 104 ? -10.139 4.284 -9.331 1.00 92.69 104 ARG A C 1
ATOM 837 O O . ARG A 1 104 ? -9.883 5.341 -8.765 1.00 92.69 104 ARG A O 1
ATOM 844 N N . PHE A 1 105 ? -10.670 3.227 -8.718 1.00 90.69 105 PHE A N 1
ATOM 845 C CA . PHE A 1 105 ? -10.902 3.190 -7.276 1.00 90.69 105 PHE A CA 1
ATOM 846 C C . PHE A 1 105 ? -9.585 3.352 -6.504 1.00 90.69 105 PHE A C 1
ATOM 848 O O . PHE A 1 105 ? -9.469 4.252 -5.678 1.00 90.69 105 PHE A O 1
ATOM 855 N N . VAL A 1 106 ? -8.563 2.560 -6.844 1.00 93.31 106 VAL A N 1
ATOM 856 C CA . VAL A 1 106 ? -7.231 2.650 -6.219 1.00 93.31 106 VAL A CA 1
ATOM 857 C C . VAL A 1 106 ? -6.633 4.051 -6.378 1.00 93.31 106 VAL A C 1
ATOM 859 O O . VAL A 1 106 ? -6.130 4.621 -5.414 1.00 93.31 106 VAL A O 1
ATOM 862 N N . ALA A 1 107 ? -6.726 4.638 -7.574 1.00 93.12 107 ALA A N 1
ATOM 863 C CA . ALA A 1 107 ? -6.216 5.978 -7.844 1.00 93.12 107 ALA A CA 1
ATOM 864 C C . ALA A 1 107 ? -6.935 7.068 -7.032 1.00 93.12 107 ALA A C 1
ATOM 866 O O . ALA A 1 107 ? -6.295 8.031 -6.618 1.00 93.12 107 ALA A O 1
ATOM 867 N N . ALA A 1 108 ? -8.241 6.926 -6.784 1.00 92.31 108 ALA A N 1
ATOM 868 C CA . ALA A 1 108 ? -8.970 7.842 -5.911 1.00 92.31 108 ALA A CA 1
ATOM 869 C C . ALA A 1 108 ? -8.418 7.789 -4.478 1.00 92.31 108 ALA A C 1
ATOM 871 O O . ALA A 1 108 ? -8.054 8.830 -3.940 1.00 92.31 108 ALA A O 1
ATOM 872 N N . CYS A 1 109 ? -8.231 6.588 -3.918 1.00 92.44 109 CYS A N 1
ATOM 873 C CA . CYS A 1 109 ? -7.632 6.427 -2.591 1.00 92.44 109 CYS A CA 1
ATOM 874 C C . CYS A 1 109 ? -6.215 7.013 -2.512 1.00 92.44 109 CYS A C 1
ATOM 876 O O . CYS A 1 109 ? -5.868 7.662 -1.530 1.00 92.44 109 CYS A O 1
ATOM 878 N N . TYR A 1 110 ? -5.393 6.815 -3.547 1.00 94.38 110 TYR A N 1
ATOM 879 C CA . TYR A 1 110 ? -4.049 7.399 -3.593 1.00 94.38 110 TYR A CA 1
ATOM 880 C C . TYR A 1 110 ? -4.087 8.922 -3.553 1.00 94.38 110 TYR A C 1
ATOM 882 O O . TYR A 1 110 ? -3.318 9.520 -2.810 1.00 94.38 110 TYR A O 1
ATOM 890 N N . ASN A 1 111 ? -4.992 9.541 -4.316 1.00 93.19 111 ASN A N 1
ATOM 891 C CA . ASN A 1 111 ? -5.136 10.993 -4.322 1.00 93.19 111 ASN A CA 1
ATOM 892 C C . ASN A 1 111 ? -5.498 11.526 -2.932 1.00 93.19 111 ASN A C 1
ATOM 894 O O . ASN A 1 111 ? -4.953 12.551 -2.525 1.00 93.19 111 ASN A O 1
ATOM 898 N N . ASP A 1 112 ? -6.374 10.833 -2.204 1.00 91.38 112 ASP A N 1
ATOM 899 C CA . ASP A 1 112 ? -6.738 11.217 -0.839 1.00 91.38 112 ASP A CA 1
ATOM 900 C C . ASP A 1 112 ? -5.515 11.131 0.091 1.00 91.38 112 ASP A C 1
ATOM 902 O O . ASP A 1 112 ? -5.213 12.068 0.830 1.00 91.38 112 ASP A O 1
ATOM 906 N N . TYR A 1 113 ? -4.732 10.052 0.003 1.00 92.25 113 TYR A N 1
ATOM 907 C CA . TYR A 1 113 ? -3.514 9.894 0.804 1.00 92.25 113 TYR A CA 1
ATOM 908 C C . TYR A 1 113 ? -2.428 10.922 0.447 1.00 92.25 113 TYR A C 1
ATOM 910 O O . TYR A 1 113 ? -1.771 11.469 1.336 1.00 92.25 113 TYR A O 1
ATOM 918 N N . ASP A 1 114 ? -2.250 11.232 -0.836 1.00 91.06 114 ASP A N 1
ATOM 919 C CA . ASP A 1 114 ? -1.280 12.222 -1.309 1.00 91.06 114 ASP A CA 1
ATOM 920 C C . ASP A 1 114 ? -1.652 13.648 -0.873 1.00 91.06 114 ASP A C 1
ATOM 922 O O . ASP A 1 114 ? -0.768 14.447 -0.535 1.00 91.06 114 ASP A O 1
ATOM 926 N N . GLN A 1 115 ? -2.949 13.972 -0.823 1.00 90.81 115 GLN A N 1
ATOM 927 C CA . GLN A 1 115 ? -3.441 15.240 -0.276 1.00 90.81 115 GLN A CA 1
ATOM 928 C C . GLN A 1 115 ? -3.089 15.374 1.209 1.00 90.81 115 GLN A C 1
ATOM 930 O O . GLN A 1 115 ? -2.496 16.381 1.609 1.00 90.81 115 GLN A O 1
ATOM 935 N N . GLU A 1 116 ? -3.348 14.337 2.007 1.00 89.44 116 GLU A N 1
ATOM 936 C CA . GLU A 1 116 ? -3.002 14.319 3.433 1.00 89.44 116 GLU A CA 1
ATOM 937 C C . GLU A 1 116 ? -1.485 14.398 3.669 1.00 89.44 116 GLU A C 1
ATOM 939 O O . GLU A 1 116 ? -1.006 15.127 4.548 1.00 89.44 116 GLU A O 1
ATOM 944 N N . MET A 1 117 ? -0.693 13.715 2.837 1.00 85.88 117 MET A N 1
ATOM 945 C CA . MET A 1 117 ? 0.769 13.816 2.875 1.00 85.88 117 MET A CA 1
ATOM 946 C C . MET A 1 117 ? 1.288 15.210 2.519 1.00 85.88 117 MET A C 1
ATOM 948 O O . MET A 1 117 ? 2.356 15.607 2.995 1.00 85.88 117 MET A O 1
ATOM 952 N N . SER A 1 118 ? 0.557 15.965 1.705 1.00 83.75 118 SER A N 1
ATOM 953 C CA . SER A 1 118 ? 0.955 17.303 1.266 1.00 83.75 118 SER A CA 1
ATOM 954 C C . SER A 1 118 ? 0.535 18.401 2.250 1.00 83.75 118 SER A C 1
ATOM 956 O O . SER A 1 118 ? 1.266 19.378 2.422 1.00 83.75 118 SER A O 1
ATOM 958 N N . ALA A 1 119 ? -0.603 18.239 2.929 1.00 76.00 119 ALA A N 1
ATOM 959 C CA . ALA A 1 119 ? -1.207 19.264 3.783 1.00 76.00 119 ALA A CA 1
ATOM 960 C C . ALA A 1 119 ? -0.640 19.329 5.219 1.00 76.00 119 ALA A C 1
ATOM 962 O O . ALA A 1 119 ? -0.709 20.379 5.860 1.00 76.00 119 ALA A O 1
ATOM 963 N N . GLY A 1 120 ? -0.077 18.237 5.751 1.00 61.72 120 GLY A N 1
ATOM 964 C CA . GLY A 1 120 ? 0.328 18.157 7.164 1.00 61.72 120 GLY A CA 1
ATOM 965 C C . GLY A 1 120 ? 1.712 18.737 7.513 1.00 61.72 120 GLY A C 1
ATOM 966 O O . GLY A 1 120 ? 2.560 18.987 6.651 1.00 61.72 120 GLY A O 1
ATOM 967 N N . SER A 1 121 ? 2.001 18.868 8.814 1.00 64.38 121 SER A N 1
ATOM 968 C CA . SER A 1 121 ? 3.374 19.016 9.332 1.00 64.38 121 SER A CA 1
ATOM 969 C C . SER A 1 121 ? 4.155 17.699 9.183 1.00 64.38 121 SER A C 1
ATOM 971 O O . SER A 1 121 ? 3.553 16.629 9.110 1.00 64.38 121 SER A O 1
ATOM 973 N N . SER A 1 122 ? 5.493 17.736 9.147 1.00 63.53 122 SER A N 1
ATOM 974 C CA . SER A 1 122 ? 6.332 16.551 8.867 1.00 63.53 122 SER A CA 1
ATOM 975 C C . SER A 1 122 ? 6.033 15.331 9.753 1.00 63.53 122 SER A C 1
ATOM 977 O O . SER A 1 122 ? 6.077 14.206 9.266 1.00 63.53 122 SER A O 1
ATOM 979 N N . SER A 1 123 ? 5.671 15.537 11.022 1.00 59.78 123 SER A N 1
ATOM 980 C CA . SER A 1 123 ? 5.283 14.476 11.962 1.00 59.78 123 SER A CA 1
ATOM 981 C C . SER A 1 123 ? 3.785 14.128 11.947 1.00 59.78 123 SER A C 1
ATOM 983 O O . SER A 1 123 ? 3.407 13.065 12.433 1.00 59.78 123 SER A O 1
ATOM 985 N N . GLY A 1 124 ? 2.926 14.989 11.391 1.00 73.06 124 GLY A N 1
ATOM 986 C CA . GLY A 1 124 ? 1.468 14.808 11.351 1.00 73.06 124 GLY A CA 1
ATOM 987 C C . GLY A 1 124 ? 0.923 14.180 10.064 1.00 73.06 124 GLY A C 1
ATOM 988 O O . GLY A 1 124 ? -0.197 13.676 10.066 1.00 73.06 124 GLY A O 1
ATOM 989 N N . ARG A 1 125 ? 1.698 14.172 8.974 1.00 81.62 125 ARG A N 1
ATOM 990 C CA . ARG A 1 125 ? 1.270 13.680 7.647 1.00 81.62 125 ARG A CA 1
ATOM 991 C C . ARG A 1 125 ? 0.853 12.210 7.643 1.00 81.62 125 ARG A C 1
ATOM 993 O O . ARG A 1 125 ? -0.275 11.901 7.284 1.00 81.62 125 ARG A O 1
ATOM 1000 N N . LEU A 1 126 ? 1.713 11.314 8.138 1.00 80.56 126 LEU A N 1
ATOM 1001 C CA . LEU A 1 126 ? 1.411 9.874 8.196 1.00 80.56 126 LEU A CA 1
ATOM 1002 C C . LEU A 1 126 ? 0.212 9.567 9.101 1.00 80.56 126 LEU A C 1
ATOM 1004 O O . LEU A 1 126 ? -0.570 8.666 8.816 1.00 80.56 126 LEU A O 1
ATOM 1008 N N . LEU A 1 127 ? 0.045 10.340 10.178 1.00 79.50 127 LEU A N 1
ATOM 1009 C CA . LEU A 1 127 ? -1.124 10.229 11.048 1.00 79.50 127 LEU A CA 1
ATOM 1010 C C . LEU A 1 127 ? -2.408 10.688 10.341 1.00 79.50 127 LEU A C 1
ATOM 1012 O O . LEU A 1 127 ? -3.477 10.158 10.625 1.00 79.50 127 LEU A O 1
ATOM 1016 N N . SER A 1 128 ? -2.312 11.657 9.433 1.00 84.56 128 SER A N 1
ATOM 1017 C CA . SER A 1 128 ? -3.463 12.172 8.684 1.00 84.56 128 SER A CA 1
ATOM 1018 C C . SER A 1 128 ? -3.887 11.186 7.589 1.00 84.56 128 SER A C 1
ATOM 1020 O O . SER A 1 128 ? -5.057 10.821 7.532 1.00 84.56 128 SER A O 1
ATOM 1022 N N . VAL A 1 129 ? -2.925 10.598 6.863 1.00 87.31 129 VAL A N 1
ATOM 1023 C CA . VAL A 1 129 ? -3.172 9.450 5.965 1.00 87.31 129 VAL A CA 1
ATOM 1024 C C . VAL A 1 129 ? -3.827 8.293 6.718 1.00 87.31 129 VAL A C 1
ATOM 1026 O O . VAL A 1 129 ? -4.828 7.743 6.268 1.00 87.31 129 VAL A O 1
ATOM 1029 N N . ALA A 1 130 ? -3.298 7.944 7.895 1.00 82.31 130 ALA A N 1
ATOM 1030 C CA . ALA A 1 130 ? -3.845 6.879 8.729 1.00 82.31 130 ALA A CA 1
ATOM 1031 C C . ALA A 1 130 ? -5.310 7.118 9.124 1.00 82.31 130 ALA A C 1
ATOM 1033 O O . ALA A 1 130 ? -6.077 6.160 9.210 1.00 82.31 130 ALA A O 1
ATOM 1034 N N . ARG A 1 131 ? -5.701 8.376 9.366 1.00 82.56 131 ARG A N 1
ATOM 1035 C CA . ARG A 1 131 ? -7.090 8.748 9.670 1.00 82.56 131 ARG A CA 1
ATOM 1036 C C . ARG A 1 131 ? -7.985 8.583 8.453 1.00 82.56 131 ARG A C 1
ATOM 1038 O O . ARG A 1 131 ? -8.959 7.856 8.554 1.00 82.56 131 ARG A O 1
ATOM 1045 N N . VAL A 1 132 ? -7.615 9.150 7.306 1.00 87.38 132 VAL A N 1
ATOM 1046 C CA . VAL A 1 132 ? -8.418 9.033 6.076 1.00 87.38 132 VAL A CA 1
ATOM 1047 C C . VAL A 1 132 ? -8.574 7.575 5.640 1.00 87.38 132 VAL A C 1
ATOM 1049 O O . VAL A 1 132 ? -9.674 7.142 5.297 1.00 87.38 132 VAL A O 1
ATOM 1052 N N . ALA A 1 133 ? -7.501 6.786 5.720 1.00 83.69 133 ALA A N 1
ATOM 1053 C CA . ALA A 1 133 ? -7.534 5.358 5.424 1.00 83.69 133 ALA A CA 1
ATOM 1054 C C . ALA A 1 133 ? -8.498 4.603 6.361 1.00 83.69 133 ALA A C 1
ATOM 1056 O O . ALA A 1 133 ? -9.329 3.825 5.899 1.00 83.69 133 ALA A O 1
ATOM 1057 N N . ARG A 1 134 ? -8.433 4.875 7.669 1.00 79.19 134 ARG A N 1
ATOM 1058 C CA . ARG A 1 134 ? -9.345 4.314 8.677 1.00 79.19 134 ARG A CA 1
ATOM 1059 C C . ARG A 1 134 ? -10.800 4.728 8.431 1.00 79.19 134 ARG A C 1
ATOM 1061 O O . ARG A 1 134 ? -11.678 3.870 8.429 1.00 79.19 134 ARG A O 1
ATOM 1068 N N . ASP A 1 135 ? -11.053 6.017 8.224 1.00 79.50 135 ASP A N 1
ATOM 1069 C CA . ASP A 1 135 ? -12.402 6.599 8.123 1.00 79.50 135 ASP A CA 1
ATOM 1070 C C . ASP A 1 135 ? -13.153 6.079 6.910 1.00 79.50 135 ASP A C 1
ATOM 1072 O O . ASP A 1 135 ? -14.338 5.760 6.999 1.00 79.50 135 ASP A O 1
ATOM 1076 N N . SER A 1 136 ? -12.429 5.898 5.805 1.00 74.56 136 SER A N 1
ATOM 1077 C CA . SER A 1 136 ? -12.952 5.303 4.574 1.00 74.56 136 SER A CA 1
ATOM 1078 C C . SER A 1 136 ? -13.489 3.880 4.767 1.00 74.56 136 SER A C 1
ATOM 1080 O O . SER A 1 136 ? -14.200 3.378 3.902 1.00 74.56 136 SER A O 1
ATOM 1082 N N . MET A 1 137 ? -13.145 3.216 5.873 1.00 67.75 137 MET A N 1
ATOM 1083 C CA . MET A 1 137 ? -13.446 1.802 6.096 1.00 67.75 137 MET A CA 1
ATOM 1084 C C . MET A 1 137 ? -14.286 1.505 7.319 1.00 67.75 137 MET A C 1
ATOM 1086 O O . MET A 1 137 ? -15.097 0.585 7.285 1.00 67.75 137 MET A O 1
ATOM 1090 N N . PHE A 1 138 ? -14.094 2.267 8.390 1.00 66.56 138 PHE A N 1
ATOM 1091 C CA . PHE A 1 138 ? -14.729 1.997 9.678 1.00 66.56 138 PHE A CA 1
ATOM 1092 C C . PHE A 1 138 ? -15.699 3.105 10.102 1.00 66.56 138 PHE A C 1
ATOM 1094 O O . PHE A 1 138 ? -16.357 2.978 11.133 1.00 66.56 138 PHE A O 1
ATOM 1101 N N . GLY A 1 139 ? -15.814 4.174 9.305 1.00 66.94 139 GLY A N 1
ATOM 1102 C CA . GLY A 1 139 ? -16.617 5.347 9.634 1.00 66.94 139 GLY A CA 1
ATOM 1103 C C . GLY A 1 139 ? -16.015 6.197 10.759 1.00 66.94 139 GLY A C 1
ATOM 1104 O O . GLY A 1 139 ? -14.932 5.924 11.273 1.00 66.94 139 GLY A O 1
ATOM 1105 N N . ASP A 1 140 ? -16.736 7.252 11.141 1.00 62.62 140 ASP A N 1
ATOM 1106 C CA . ASP A 1 140 ? -16.262 8.300 12.064 1.00 62.62 140 ASP A CA 1
ATOM 1107 C C . ASP A 1 140 ? -16.511 7.975 13.556 1.00 62.62 140 ASP A C 1
ATOM 1109 O O . ASP A 1 140 ? -16.521 8.854 14.421 1.00 62.62 140 ASP A O 1
ATOM 1113 N N . ASP A 1 141 ? -16.759 6.706 13.900 1.00 56.38 141 ASP A N 1
ATOM 1114 C CA . ASP A 1 141 ? -17.199 6.379 15.254 1.00 56.38 141 ASP A CA 1
ATOM 1115 C C . ASP A 1 141 ? -16.029 6.425 16.259 1.00 56.38 141 ASP A C 1
ATOM 1117 O O . ASP A 1 141 ? -15.047 5.680 16.202 1.00 56.38 141 ASP A O 1
ATOM 1121 N N . THR A 1 142 ? -16.161 7.364 17.196 1.00 47.47 142 THR A N 1
ATOM 1122 C CA . THR A 1 142 ? -15.235 7.899 18.221 1.00 47.47 142 THR A CA 1
ATOM 1123 C C . THR A 1 142 ? -14.333 6.948 19.044 1.00 47.47 142 THR A C 1
ATOM 1125 O O . THR A 1 142 ? -13.576 7.422 19.895 1.00 47.47 142 THR A O 1
ATOM 1128 N N . LYS A 1 143 ? -14.288 5.633 18.800 1.00 51.31 143 LYS A N 1
ATOM 1129 C CA . LYS A 1 143 ? -13.439 4.672 19.54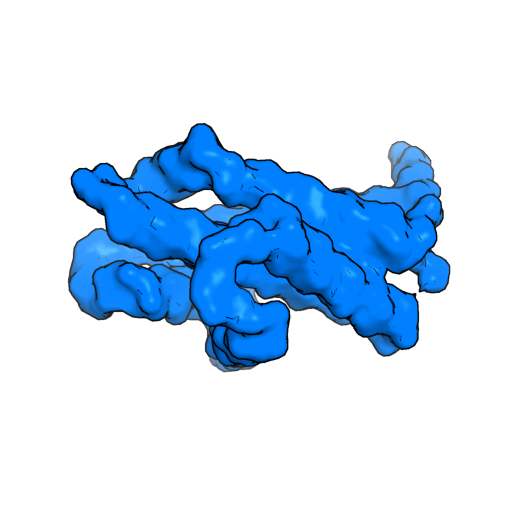3 1.00 51.31 143 LYS A CA 1
ATOM 1130 C C . LYS A 1 143 ? -11.947 4.654 19.152 1.00 51.31 143 LYS A C 1
ATOM 1132 O O . LYS A 1 143 ? -11.177 3.894 19.731 1.00 51.31 143 LYS A O 1
ATOM 1137 N N . GLN A 1 144 ? -11.494 5.467 18.196 1.00 59.97 144 GLN A N 1
ATOM 1138 C CA . GLN A 1 144 ? -10.338 5.075 17.374 1.00 59.97 144 GLN A CA 1
ATOM 1139 C C . GLN A 1 144 ? -9.164 6.074 17.266 1.00 59.97 144 GLN A C 1
ATOM 1141 O O . GLN A 1 144 ? -8.372 5.987 16.326 1.00 59.97 144 GLN A O 1
ATOM 1146 N N . SER A 1 145 ? -8.975 7.009 18.205 1.00 62.00 145 SER A N 1
ATOM 1147 C CA . SER A 1 145 ? -7.756 7.853 18.213 1.00 62.00 145 SER A CA 1
ATOM 1148 C C . SER A 1 145 ? -6.476 7.020 18.387 1.00 62.00 145 SER A C 1
ATOM 1150 O O . SER A 1 145 ? -5.465 7.274 17.729 1.00 62.00 145 SER A O 1
ATOM 1152 N N . ILE A 1 146 ? -6.550 5.968 19.210 1.00 70.31 146 ILE A N 1
ATOM 1153 C CA . ILE A 1 146 ? -5.484 4.976 19.389 1.00 70.31 146 ILE A CA 1
ATOM 1154 C C . ILE A 1 146 ? -5.263 4.183 18.095 1.00 70.31 146 ILE A C 1
ATOM 1156 O O . ILE A 1 146 ? -4.116 3.998 17.698 1.00 70.31 146 ILE A O 1
ATOM 1160 N N . ALA A 1 147 ? -6.327 3.762 17.407 1.00 70.81 147 ALA A N 1
ATOM 1161 C CA . ALA A 1 147 ? -6.210 3.024 16.149 1.00 70.81 147 ALA A CA 1
ATOM 1162 C C . ALA A 1 147 ? -5.529 3.865 15.057 1.00 70.81 147 ALA A C 1
ATOM 1164 O O . ALA A 1 147 ? -4.622 3.377 14.391 1.00 70.81 147 ALA A O 1
ATOM 1165 N N . ALA A 1 148 ? -5.864 5.157 14.939 1.00 73.25 148 ALA A N 1
ATOM 1166 C CA . ALA A 1 148 ? -5.193 6.070 14.010 1.00 73.25 148 ALA A CA 1
ATOM 1167 C C . ALA A 1 148 ? -3.695 6.232 14.329 1.00 73.25 148 ALA A C 1
ATOM 1169 O O . ALA A 1 148 ? -2.859 6.207 13.428 1.00 73.25 148 ALA A O 1
ATOM 1170 N N . PHE A 1 149 ? -3.330 6.347 15.610 1.00 77.00 149 PHE A N 1
ATOM 1171 C CA . PHE A 1 149 ? -1.924 6.411 16.024 1.00 77.00 149 PHE A CA 1
ATOM 1172 C C . PHE A 1 149 ? -1.159 5.119 15.701 1.00 77.00 149 PHE A C 1
ATOM 1174 O O . PHE A 1 149 ? -0.038 5.156 15.185 1.00 77.00 149 PHE A O 1
ATOM 1181 N N . LYS A 1 150 ? -1.771 3.965 15.979 1.00 82.38 150 LYS A N 1
ATOM 1182 C CA . LYS A 1 150 ? -1.186 2.656 15.678 1.00 82.38 150 LYS A CA 1
ATOM 1183 C C . LYS A 1 150 ? -1.071 2.413 14.174 1.00 82.38 150 LYS A C 1
ATOM 1185 O O . LYS A 1 150 ? -0.044 1.914 13.730 1.00 82.38 150 LYS A O 1
ATOM 1190 N N . MET A 1 151 ? -2.051 2.856 13.390 1.00 83.00 151 MET A N 1
ATOM 1191 C CA . MET A 1 151 ? -1.996 2.837 11.929 1.00 83.00 151 MET A CA 1
ATOM 1192 C C . MET A 1 151 ? -0.880 3.749 11.412 1.00 83.00 151 MET A C 1
ATOM 1194 O O . MET A 1 151 ? -0.092 3.330 10.573 1.00 83.00 151 MET A O 1
ATOM 1198 N N . GLY A 1 152 ? -0.715 4.948 11.977 1.00 83.94 152 GLY A N 1
ATOM 1199 C CA . GLY A 1 152 ? 0.423 5.816 11.660 1.00 83.94 152 GLY A CA 1
ATOM 1200 C C . GLY A 1 152 ? 1.773 5.141 11.932 1.00 83.94 152 GLY A C 1
ATOM 1201 O O . GLY A 1 152 ? 2.689 5.227 11.116 1.00 83.94 152 GLY A O 1
ATOM 1202 N N . SER A 1 153 ? 1.881 4.409 13.046 1.00 84.56 153 SER A N 1
ATOM 1203 C CA . SER A 1 153 ? 3.081 3.636 13.399 1.00 84.56 153 SER A CA 1
ATOM 1204 C C . SER A 1 153 ? 3.317 2.456 12.450 1.00 84.56 153 SER A C 1
ATOM 1206 O O . SER A 1 153 ? 4.454 2.209 12.049 1.00 84.56 153 SER A O 1
ATOM 1208 N N . TYR A 1 154 ? 2.251 1.762 12.044 1.00 87.44 154 TYR A N 1
ATOM 1209 C CA . TYR A 1 154 ? 2.298 0.717 11.024 1.00 87.44 154 TYR A CA 1
ATOM 1210 C C . TYR A 1 154 ? 2.817 1.270 9.691 1.00 87.44 154 TYR A C 1
ATOM 1212 O O . TYR A 1 154 ? 3.802 0.753 9.166 1.00 87.44 154 TYR A O 1
ATOM 1220 N N . ILE A 1 155 ? 2.227 2.362 9.193 1.00 87.62 155 ILE A N 1
ATOM 1221 C CA . ILE A 1 155 ? 2.628 3.029 7.946 1.00 87.62 155 ILE A CA 1
ATOM 1222 C C . ILE A 1 155 ? 4.102 3.444 8.011 1.00 87.62 155 ILE A C 1
ATOM 1224 O O . ILE A 1 155 ? 4.856 3.167 7.081 1.00 87.62 155 ILE A O 1
ATOM 1228 N N . ALA A 1 156 ? 4.545 4.051 9.116 1.00 85.62 156 ALA A N 1
ATOM 1229 C CA . ALA A 1 156 ? 5.945 4.434 9.298 1.00 85.62 156 ALA A CA 1
ATOM 1230 C C . ALA A 1 156 ? 6.892 3.219 9.276 1.00 85.62 156 ALA A C 1
ATOM 1232 O O . ALA A 1 156 ? 7.959 3.269 8.662 1.00 85.62 156 ALA A O 1
ATOM 1233 N N . GLY A 1 157 ? 6.498 2.112 9.914 1.00 87.44 157 GLY A N 1
ATOM 1234 C CA . GLY A 1 157 ? 7.251 0.859 9.894 1.00 87.44 157 GLY A CA 1
ATOM 1235 C C . GLY A 1 157 ? 7.371 0.266 8.490 1.00 87.44 157 GLY A C 1
ATOM 1236 O O . GLY A 1 157 ? 8.471 -0.101 8.078 1.00 87.44 157 GLY A O 1
ATOM 1237 N N . GLN A 1 158 ? 6.266 0.227 7.741 1.00 89.38 158 GLN A N 1
ATOM 1238 C CA . GLN A 1 158 ? 6.241 -0.243 6.355 1.00 89.38 158 GLN A CA 1
ATOM 1239 C C . GLN A 1 158 ? 7.084 0.643 5.437 1.00 89.38 158 GLN A C 1
ATOM 1241 O O . GLN A 1 158 ? 7.892 0.133 4.666 1.00 89.38 158 GLN A O 1
ATOM 1246 N N . TYR A 1 159 ? 6.964 1.965 5.573 1.00 86.69 159 TYR A N 1
ATOM 1247 C CA . TYR A 1 159 ? 7.773 2.926 4.831 1.00 86.69 159 TYR A CA 1
ATOM 1248 C C . TYR A 1 159 ? 9.269 2.685 5.057 1.00 86.69 159 TYR A C 1
ATOM 1250 O O . TYR A 1 159 ? 10.029 2.605 4.096 1.00 86.69 159 TYR A O 1
ATOM 1258 N N . ASN A 1 160 ? 9.711 2.508 6.305 1.00 86.88 160 ASN A N 1
ATOM 1259 C CA . ASN A 1 160 ? 11.122 2.241 6.599 1.00 86.88 160 ASN A CA 1
ATOM 1260 C C . ASN A 1 160 ? 11.600 0.911 5.994 1.00 86.88 160 ASN A C 1
ATOM 1262 O O . ASN A 1 160 ? 12.633 0.887 5.333 1.00 86.88 160 ASN A O 1
ATOM 1266 N N . GLN A 1 161 ? 10.823 -0.168 6.139 1.00 87.56 161 GLN A N 1
ATOM 1267 C CA . GLN A 1 161 ? 11.166 -1.470 5.550 1.00 87.56 161 GLN A CA 1
ATOM 1268 C C . GLN A 1 161 ? 11.249 -1.415 4.022 1.00 87.56 161 GLN A C 1
ATOM 1270 O O . GLN A 1 161 ? 12.145 -2.010 3.426 1.00 87.56 161 GLN A O 1
ATOM 1275 N N . LEU A 1 162 ? 10.326 -0.694 3.386 1.00 87.81 162 LEU A N 1
ATOM 1276 C CA . LEU A 1 162 ? 10.315 -0.516 1.942 1.00 87.81 162 LEU A CA 1
ATOM 1277 C C . LEU A 1 162 ? 11.500 0.333 1.468 1.00 87.81 162 LEU A C 1
ATOM 1279 O O . LEU A 1 162 ? 12.101 0.026 0.445 1.00 87.81 162 LEU A O 1
ATOM 1283 N N . ASN A 1 163 ? 11.872 1.372 2.215 1.00 84.12 163 ASN A N 1
ATOM 1284 C CA . ASN A 1 163 ? 13.064 2.162 1.920 1.00 84.12 163 ASN A CA 1
ATOM 1285 C C . ASN A 1 163 ? 14.341 1.323 2.008 1.00 84.12 163 ASN A C 1
ATOM 1287 O O . ASN A 1 163 ? 15.154 1.385 1.090 1.00 84.12 16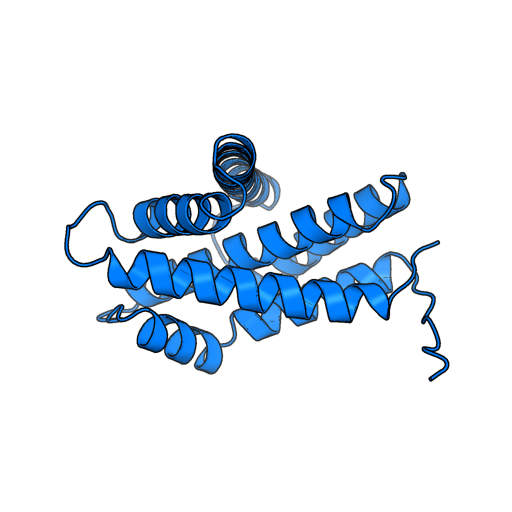3 ASN A O 1
ATOM 1291 N N . ASP A 1 164 ? 14.494 0.514 3.058 1.00 84.94 164 ASP A N 1
ATOM 1292 C CA . ASP A 1 164 ? 15.631 -0.403 3.196 1.00 84.94 164 ASP A CA 1
ATOM 1293 C C . ASP A 1 164 ? 15.669 -1.415 2.039 1.00 84.94 164 ASP A C 1
ATOM 1295 O O . ASP A 1 164 ? 16.726 -1.675 1.462 1.00 84.94 164 ASP A O 1
ATOM 1299 N N . PHE A 1 165 ? 14.505 -1.946 1.651 1.00 83.81 165 PHE A N 1
ATOM 1300 C CA . PHE A 1 165 ? 14.366 -2.842 0.504 1.00 83.81 165 PHE A CA 1
ATOM 1301 C C . PHE A 1 165 ? 14.786 -2.169 -0.815 1.00 83.81 165 PHE A C 1
ATOM 1303 O O . PHE A 1 165 ? 15.553 -2.745 -1.590 1.00 83.81 165 PHE A O 1
ATOM 1310 N N . LEU A 1 166 ? 14.325 -0.941 -1.063 1.00 80.69 166 LEU A N 1
ATOM 1311 C CA . LEU A 1 166 ? 14.653 -0.183 -2.271 1.00 80.69 166 LEU A CA 1
ATOM 1312 C C . LEU A 1 166 ? 16.112 0.294 -2.288 1.00 80.69 166 LEU A C 1
ATOM 1314 O O . LEU A 1 166 ? 16.692 0.393 -3.359 1.00 80.69 166 LEU A O 1
A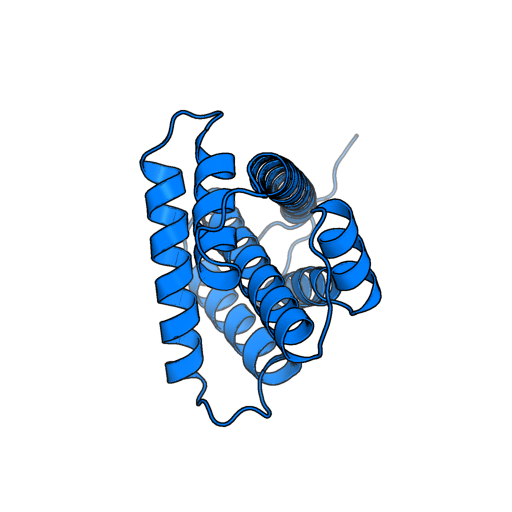TOM 1318 N N . GLU A 1 167 ? 16.757 0.529 -1.143 1.00 78.06 167 GLU A N 1
ATOM 1319 C CA . GLU A 1 167 ? 18.204 0.805 -1.098 1.00 78.06 167 GLU A CA 1
ATOM 1320 C C . GLU A 1 167 ? 19.045 -0.366 -1.613 1.00 78.06 167 GLU A C 1
ATOM 1322 O O . GLU A 1 167 ? 20.122 -0.156 -2.175 1.00 78.06 167 GLU A O 1
ATOM 1327 N N . CYS A 1 168 ? 18.561 -1.596 -1.447 1.00 73.88 168 CYS A N 1
ATOM 1328 C CA . CYS A 1 168 ? 19.204 -2.781 -2.005 1.00 73.88 168 CYS A CA 1
ATOM 1329 C C . CYS A 1 168 ? 18.970 -2.938 -3.519 1.00 73.88 168 CYS A C 1
ATOM 1331 O O . CYS A 1 168 ? 19.752 -3.628 -4.177 1.00 73.88 168 CYS A O 1
ATOM 1333 N N . CYS A 1 169 ? 17.941 -2.289 -4.073 1.00 67.62 169 CYS A N 1
ATOM 1334 C CA . CYS A 1 169 ? 17.484 -2.447 -5.453 1.00 67.62 169 CYS A CA 1
ATOM 1335 C C . CYS A 1 169 ? 17.751 -1.170 -6.274 1.00 67.62 169 CYS A C 1
ATOM 1337 O O . CYS A 1 169 ? 17.043 -0.177 -6.131 1.00 67.62 169 CYS A O 1
ATOM 1339 N N . GLN A 1 170 ? 18.737 -1.169 -7.175 1.00 61.53 170 GLN A N 1
ATOM 1340 C CA . GLN A 1 170 ? 18.964 -0.045 -8.098 1.00 61.53 170 GLN A CA 1
ATOM 1341 C C . GLN A 1 170 ? 18.332 -0.333 -9.469 1.00 61.53 170 GLN A C 1
ATOM 1343 O O . GLN A 1 170 ? 18.580 -1.385 -10.058 1.00 61.53 170 GLN A O 1
ATOM 1348 N N . MET A 1 171 ? 17.525 0.602 -9.988 1.00 57.06 171 MET A N 1
ATOM 1349 C CA . MET A 1 171 ? 16.942 0.511 -11.337 1.00 57.06 171 MET A CA 1
ATOM 1350 C C . MET A 1 171 ? 17.862 1.096 -12.419 1.00 57.06 171 MET A C 1
ATOM 1352 O O . MET A 1 171 ? 18.617 2.031 -12.143 1.00 57.06 171 MET A O 1
ATOM 1356 N N . HIS A 1 172 ? 17.727 0.582 -13.647 1.00 49.03 172 HIS A N 1
ATOM 1357 C CA . HIS A 1 172 ? 18.273 1.148 -14.888 1.00 49.03 172 HIS A CA 1
ATOM 1358 C C . HIS A 1 172 ? 17.195 1.845 -15.722 1.00 49.03 172 HIS A C 1
ATOM 1360 O O . HIS A 1 172 ? 16.055 1.328 -15.769 1.00 49.03 172 HIS A O 1
#